Protein AF-A3FQE3-F1 (afdb_monomer_lite)

pLDDT: mean 82.46, std 15.49, range [39.28, 98.19]

Foldseek 3Di:
DDDPPVVVVVVLVVLLQQLLVVVLVCLDLLNLQPPPPSLVQLVVCCPPPVSFAAPVVVCPDPSNVVSVQDLVSNQVSCPPDPAWHADPVRNTIGGPDDDPSVCSNDAPVVQWDFDADDDPPDDFVNVQVVCVVVHHWSDWDWADDDPVCPPCSVVGGGTTTGD

Radius of gyration: 20.63 Å; chains: 1; bounding box: 64×38×51 Å

Organism: Cryptosporidium parvum (strain Iowa II) (NCBI:txid353152)

Sequence (163 aa):
NLVDWTFIMDIEKNKLDKIKQQIEFYFSDSNIRHDKYFRSKLTEYKYLHNFGIPISLISTFNKMIELNASVQDIINSLSSSKVVFVNIETLTIHRFKPINIDLCTVIPRDKMLFIKSIPTKWNHNNVKSLLGRFGKVSVVKLPKINKSNTRRLVDLEPILCLG

InterPro domains:
  IPR006630 La-type HTH domain [PF05383] (19-79)
  IPR006630 La-type HTH domain [PS50961] (9-103)
  IPR006630 La-type HTH domain [SM00715] (12-96)
  IPR036388 Winged helix-like DNA-binding domain superfamily [G3DSA:1.10.10.10] (8-100)
  IPR036390 Winged helix DNA-binding domain superfamily [SSF46785] (7-100)
  IPR045180 La domain containing protein [PTHR22792] (17-133)

Structure (mmCIF, N/CA/C/O backbone):
data_AF-A3FQE3-F1
#
_entry.id   AF-A3FQE3-F1
#
loop_
_atom_site.group_PDB
_atom_site.id
_atom_site.type_symbol
_atom_site.label_atom_id
_atom_site.label_alt_id
_atom_site.label_comp_id
_atom_site.label_asym_id
_atom_site.label_entity_id
_atom_site.label_seq_id
_atom_site.pdbx_PDB_ins_code
_atom_site.Cartn_x
_atom_site.Cartn_y
_atom_site.Cartn_z
_atom_site.occupancy
_atom_site.B_iso_or_equiv
_atom_site.auth_seq_id
_atom_site.auth_comp_id
_atom_site.auth_asym_id
_atom_site.auth_atom_id
_atom_site.pdbx_PDB_model_num
ATOM 1 N N . ASN A 1 1 ? -35.660 20.866 1.436 1.00 49.03 1 ASN A N 1
ATOM 2 C CA . ASN A 1 1 ? -34.412 20.264 0.922 1.00 49.03 1 ASN A CA 1
ATOM 3 C C . ASN A 1 1 ? -34.275 18.854 1.454 1.00 49.03 1 ASN A C 1
ATOM 5 O O . ASN A 1 1 ? -33.734 18.663 2.534 1.00 49.03 1 ASN A O 1
ATOM 9 N N . LEU A 1 2 ? -34.846 17.888 0.733 1.00 56.56 2 LEU A N 1
ATOM 10 C CA . LEU A 1 2 ? -34.611 16.471 0.995 1.00 56.56 2 LEU A CA 1
ATOM 11 C C . LEU A 1 2 ? -33.226 16.147 0.446 1.00 56.56 2 LEU A C 1
ATOM 13 O O . LEU A 1 2 ? -32.995 16.222 -0.757 1.00 56.56 2 LEU A O 1
ATOM 17 N N . VAL A 1 3 ? -32.299 15.889 1.357 1.00 71.50 3 VAL A N 1
ATOM 18 C CA . VAL A 1 3 ? -30.995 15.331 1.031 1.00 71.50 3 VAL A CA 1
ATOM 19 C C . VAL A 1 3 ? -31.241 13.941 0.447 1.00 71.50 3 VAL A C 1
ATOM 21 O O . VAL A 1 3 ? -31.926 13.130 1.072 1.00 71.50 3 VAL A O 1
ATOM 24 N N . ASP A 1 4 ? -30.739 13.684 -0.759 1.00 83.56 4 ASP A N 1
ATOM 25 C CA . ASP A 1 4 ? -30.810 12.360 -1.372 1.00 83.56 4 ASP A CA 1
ATOM 26 C C . ASP A 1 4 ? -29.856 11.414 -0.628 1.00 83.56 4 ASP A C 1
ATOM 28 O O . ASP A 1 4 ? -28.641 11.402 -0.842 1.00 83.56 4 ASP A O 1
ATOM 32 N N . TRP A 1 5 ? -30.422 10.650 0.303 1.00 80.88 5 TRP A N 1
ATOM 33 C CA . TRP A 1 5 ? -29.697 9.682 1.120 1.00 80.88 5 TRP A CA 1
ATOM 34 C C . TRP A 1 5 ? -29.028 8.588 0.284 1.00 80.88 5 TRP A C 1
ATOM 36 O O . TRP A 1 5 ? -27.992 8.072 0.696 1.00 80.88 5 TRP A O 1
ATOM 46 N N . THR A 1 6 ? -29.566 8.258 -0.894 1.00 82.12 6 THR A N 1
ATOM 47 C CA . THR A 1 6 ? -28.958 7.275 -1.797 1.00 82.12 6 THR A CA 1
ATOM 48 C C . THR A 1 6 ? -27.650 7.813 -2.370 1.00 82.12 6 THR A C 1
ATOM 50 O O . THR A 1 6 ? -26.633 7.124 -2.331 1.00 82.12 6 THR A O 1
ATOM 53 N N . PHE A 1 7 ? -27.639 9.076 -2.799 1.00 85.06 7 PHE A N 1
ATOM 54 C CA . PHE A 1 7 ? -26.433 9.736 -3.298 1.00 85.06 7 PHE A CA 1
ATOM 55 C C . PHE A 1 7 ? -25.332 9.848 -2.230 1.00 85.06 7 PHE A C 1
ATOM 57 O O . PHE A 1 7 ? -24.163 9.586 -2.513 1.00 85.06 7 PHE A O 1
ATOM 64 N N . ILE A 1 8 ? -25.692 10.192 -0.988 1.00 81.38 8 ILE A N 1
ATOM 65 C CA . ILE A 1 8 ? -24.724 10.256 0.121 1.00 81.38 8 ILE A CA 1
ATOM 66 C C . ILE A 1 8 ? -24.130 8.877 0.426 1.00 81.38 8 ILE A C 1
ATOM 68 O O . ILE A 1 8 ? -22.909 8.753 0.537 1.00 81.38 8 ILE A O 1
ATOM 72 N N . MET A 1 9 ? -24.969 7.842 0.510 1.00 80.19 9 MET A N 1
ATOM 73 C CA . MET A 1 9 ? -24.518 6.469 0.758 1.00 80.19 9 MET A CA 1
ATOM 74 C C . MET A 1 9 ? -23.560 5.976 -0.336 1.00 80.19 9 MET A C 1
ATOM 76 O O . MET A 1 9 ? -22.561 5.319 -0.037 1.00 80.19 9 MET A O 1
ATOM 80 N N . ASP A 1 10 ? -23.809 6.336 -1.596 1.00 85.75 10 ASP A N 1
ATOM 81 C CA . ASP A 1 10 ? -22.917 5.999 -2.707 1.00 85.75 10 ASP A CA 1
ATOM 82 C C . ASP A 1 10 ? -21.569 6.729 -2.628 1.00 85.75 10 ASP A C 1
ATOM 84 O O . ASP A 1 10 ? -20.530 6.125 -2.912 1.00 85.75 10 ASP A O 1
ATOM 88 N N . ILE A 1 11 ? -21.543 7.997 -2.197 1.00 85.69 11 ILE A N 1
ATOM 89 C CA . ILE A 1 11 ? -20.291 8.736 -1.965 1.00 85.69 11 ILE A CA 1
ATOM 90 C C . ILE A 1 11 ? -19.467 8.075 -0.859 1.00 85.69 11 ILE A C 1
ATOM 92 O O . ILE A 1 11 ? -18.265 7.853 -1.040 1.00 85.69 11 ILE A O 1
ATOM 96 N N . GLU A 1 12 ? -20.094 7.745 0.272 1.00 83.69 12 GLU A N 1
ATOM 97 C CA . GLU A 1 12 ? -19.414 7.091 1.392 1.00 83.69 12 GLU A CA 1
ATOM 98 C C . GLU A 1 12 ? -18.867 5.726 0.981 1.00 83.69 12 GLU A C 1
ATOM 100 O O . GLU A 1 12 ? -17.685 5.437 1.183 1.00 83.69 12 GLU A O 1
ATOM 105 N N . LYS A 1 13 ? -19.684 4.913 0.306 1.00 87.75 13 LYS A N 1
ATOM 106 C CA . LYS A 1 13 ? -19.258 3.617 -0.223 1.00 87.75 13 LYS A CA 1
ATOM 107 C C . LYS A 1 13 ? -18.082 3.757 -1.190 1.00 87.75 13 LYS A C 1
ATOM 109 O O . LYS A 1 13 ? -17.102 3.021 -1.076 1.00 87.75 13 LYS A O 1
ATOM 114 N N . ASN A 1 14 ? -18.130 4.735 -2.097 1.00 92.44 14 ASN A N 1
ATOM 115 C CA . ASN A 1 14 ? -17.044 5.017 -3.036 1.00 92.44 14 ASN A CA 1
ATOM 116 C C . ASN A 1 14 ? -15.746 5.418 -2.311 1.00 92.44 14 ASN A C 1
ATOM 118 O O . ASN A 1 14 ? -14.661 4.966 -2.687 1.00 92.44 14 ASN A O 1
ATOM 122 N N . LYS A 1 15 ? -15.846 6.229 -1.248 1.00 94.81 15 LYS A N 1
ATOM 123 C CA . LYS A 1 15 ? -14.706 6.610 -0.402 1.00 94.81 15 LYS A CA 1
ATOM 124 C C . LYS A 1 15 ? -14.082 5.383 0.266 1.00 94.81 15 LYS A C 1
ATOM 126 O O . LYS A 1 15 ? -12.871 5.190 0.155 1.00 94.81 15 LYS A O 1
ATOM 131 N N . LEU A 1 16 ? -14.890 4.541 0.913 1.00 96.81 16 LEU A N 1
ATOM 132 C CA . LEU A 1 16 ? -14.408 3.333 1.592 1.00 96.81 16 LEU A CA 1
ATOM 133 C C . LEU A 1 16 ? -13.756 2.351 0.611 1.00 96.81 16 LEU A C 1
ATOM 135 O O . LEU A 1 16 ? -12.697 1.803 0.910 1.00 96.81 16 LEU A O 1
ATOM 139 N N . ASP A 1 17 ? -14.315 2.179 -0.589 1.00 96.94 17 ASP A N 1
ATOM 140 C CA . ASP A 1 17 ? -13.706 1.329 -1.616 1.00 96.94 17 ASP A CA 1
ATOM 141 C C . ASP A 1 17 ? -12.349 1.863 -2.093 1.00 96.94 17 ASP A C 1
ATOM 143 O O . ASP A 1 17 ? -11.408 1.080 -2.251 1.00 96.94 17 ASP A O 1
ATOM 147 N N . LYS A 1 18 ? -12.204 3.183 -2.270 1.00 97.06 18 LYS A N 1
ATOM 148 C CA . LYS A 1 18 ? -10.912 3.808 -2.605 1.00 97.06 18 LYS A CA 1
ATOM 149 C C . LYS A 1 18 ? -9.879 3.613 -1.498 1.00 97.06 18 LYS A C 1
ATOM 151 O O . LYS A 1 18 ? -8.735 3.275 -1.796 1.00 97.06 18 LYS A O 1
ATOM 156 N N . ILE A 1 19 ? -10.280 3.784 -0.238 1.00 98.19 19 ILE A N 1
ATOM 157 C CA . ILE A 1 19 ? -9.413 3.555 0.926 1.00 98.19 19 ILE A CA 1
ATOM 158 C C . ILE A 1 19 ? -8.946 2.099 0.959 1.00 98.19 19 ILE A C 1
ATOM 160 O O . ILE A 1 19 ? -7.743 1.845 1.020 1.00 98.19 19 ILE A O 1
ATOM 164 N N . LYS A 1 20 ? -9.876 1.145 0.839 1.00 98.00 20 LYS A N 1
ATOM 165 C CA . LYS A 1 20 ? -9.563 -0.288 0.789 1.00 98.00 20 LYS A CA 1
ATOM 166 C C . LYS A 1 20 ? -8.558 -0.590 -0.319 1.00 98.00 20 LYS A C 1
ATOM 168 O O . LYS A 1 20 ? -7.502 -1.145 -0.035 1.00 98.00 20 LYS A O 1
ATOM 173 N N . GLN A 1 21 ? -8.842 -0.180 -1.558 1.00 96.75 21 GLN A N 1
ATOM 174 C CA . GLN A 1 21 ? -7.950 -0.419 -2.700 1.00 96.75 21 GLN A CA 1
ATOM 175 C C . GLN A 1 21 ? -6.554 0.172 -2.473 1.00 96.75 21 GLN A C 1
ATOM 177 O O . GLN A 1 21 ? -5.550 -0.459 -2.807 1.00 96.75 21 GLN A O 1
ATOM 182 N N . GLN A 1 22 ? -6.477 1.366 -1.884 1.00 97.62 22 GLN A N 1
ATOM 183 C CA . GLN A 1 22 ? -5.210 2.030 -1.609 1.00 97.62 22 GLN A CA 1
ATOM 184 C C . GLN A 1 22 ? -4.388 1.297 -0.539 1.00 97.62 22 GLN A C 1
ATOM 186 O O . GLN A 1 22 ? -3.176 1.134 -0.706 1.00 97.62 22 GLN A O 1
ATOM 191 N N . ILE A 1 23 ? -5.028 0.811 0.528 1.00 97.94 23 ILE A N 1
ATOM 192 C CA . ILE A 1 23 ? -4.356 0.026 1.570 1.00 97.94 23 ILE A CA 1
ATOM 193 C C . ILE A 1 23 ? -3.936 -1.341 1.024 1.00 97.94 23 ILE A C 1
ATOM 195 O O . ILE A 1 23 ? -2.781 -1.733 1.183 1.00 97.94 23 ILE A O 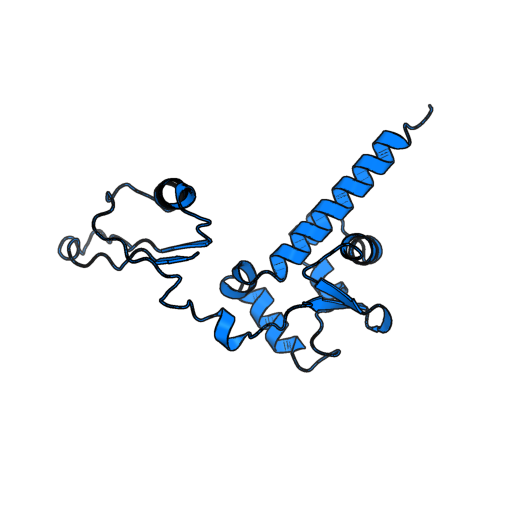1
ATOM 199 N N . GLU A 1 24 ? -4.816 -2.051 0.316 1.00 97.31 24 GLU A N 1
ATOM 200 C CA . GLU A 1 24 ? -4.472 -3.321 -0.337 1.00 97.31 24 GLU A CA 1
ATOM 201 C C . GLU A 1 24 ? -3.289 -3.157 -1.298 1.00 97.31 24 GLU A C 1
ATOM 203 O O . GLU A 1 24 ? -2.412 -4.022 -1.371 1.00 97.31 24 GLU A O 1
ATOM 208 N N . PHE A 1 25 ? -3.216 -2.019 -1.994 1.00 95.62 25 PHE A N 1
ATOM 209 C CA . PHE A 1 25 ? -2.074 -1.676 -2.826 1.00 95.62 25 PHE A CA 1
ATOM 210 C C . PHE A 1 25 ? -0.789 -1.509 -2.008 1.00 95.62 25 PHE A C 1
ATOM 212 O O . PHE A 1 25 ? 0.226 -2.089 -2.401 1.00 95.62 25 PHE A O 1
ATOM 219 N N . TYR A 1 26 ? -0.805 -0.791 -0.878 1.00 95.94 26 TYR A N 1
ATOM 220 C CA . TYR A 1 26 ? 0.385 -0.642 -0.029 1.00 95.94 26 TYR A CA 1
ATOM 221 C C . TYR A 1 26 ? 0.963 -1.992 0.397 1.00 95.94 26 TYR A C 1
ATOM 223 O O . TYR A 1 26 ? 2.172 -2.207 0.288 1.00 95.94 26 TYR A O 1
ATOM 231 N N . PHE A 1 27 ? 0.090 -2.922 0.789 1.00 94.38 27 PHE A N 1
ATOM 232 C CA . PHE A 1 27 ? 0.447 -4.281 1.206 1.00 94.38 27 PHE A CA 1
ATOM 233 C C . PHE A 1 27 ? 0.645 -5.269 0.043 1.00 94.38 27 PHE A C 1
ATOM 235 O O . PHE A 1 27 ? 0.937 -6.447 0.269 1.00 94.38 27 PHE A O 1
ATOM 242 N N . SER A 1 28 ? 0.510 -4.822 -1.207 1.00 90.88 28 SER A N 1
ATOM 243 C CA . SER A 1 28 ? 0.734 -5.672 -2.375 1.00 90.88 28 SER A CA 1
ATOM 244 C C . SER A 1 28 ? 2.218 -6.003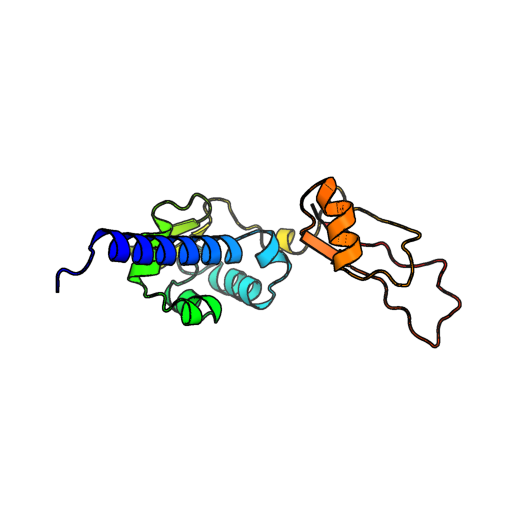 -2.555 1.00 90.88 28 SER A C 1
ATOM 246 O O . SER A 1 28 ? 3.099 -5.178 -2.306 1.00 90.88 28 SER A O 1
ATOM 248 N N . ASP A 1 29 ? 2.507 -7.197 -3.083 1.00 86.31 29 ASP A N 1
ATOM 249 C CA . ASP A 1 29 ? 3.885 -7.631 -3.367 1.00 86.31 29 ASP A CA 1
ATOM 250 C C . ASP A 1 29 ? 4.618 -6.652 -4.297 1.00 86.31 29 ASP A C 1
ATOM 252 O O . ASP A 1 29 ? 5.821 -6.435 -4.162 1.00 86.31 29 ASP A O 1
ATOM 256 N N . SER A 1 30 ? 3.887 -6.040 -5.235 1.00 83.19 30 SER A N 1
ATOM 257 C CA . SER A 1 30 ? 4.435 -5.045 -6.156 1.00 83.19 30 SER A CA 1
ATOM 258 C C . SER A 1 30 ? 4.847 -3.771 -5.424 1.00 83.19 30 SER A C 1
ATOM 260 O O . SER A 1 30 ? 5.931 -3.260 -5.690 1.00 83.19 30 SER A O 1
ATOM 262 N N . ASN A 1 31 ? 4.016 -3.250 -4.515 1.00 90.00 31 ASN A N 1
ATOM 263 C CA . ASN A 1 31 ? 4.375 -2.045 -3.773 1.00 90.00 31 ASN A CA 1
ATOM 264 C C . ASN A 1 31 ? 5.557 -2.317 -2.841 1.00 90.00 31 ASN A C 1
ATOM 266 O O . ASN A 1 31 ? 6.566 -1.633 -2.941 1.00 90.00 31 ASN A O 1
ATOM 270 N N . ILE A 1 32 ? 5.501 -3.380 -2.034 1.00 89.81 32 ILE A N 1
ATOM 271 C CA . ILE A 1 32 ? 6.576 -3.744 -1.094 1.00 89.81 32 ILE A CA 1
ATOM 272 C C . ILE A 1 32 ? 7.926 -3.922 -1.820 1.00 89.81 32 ILE A C 1
ATOM 274 O O . ILE A 1 32 ? 8.982 -3.533 -1.315 1.00 89.81 32 ILE A O 1
ATOM 278 N N . ARG A 1 33 ? 7.921 -4.460 -3.045 1.00 83.25 33 ARG A N 1
ATOM 279 C CA . ARG A 1 33 ? 9.131 -4.611 -3.870 1.00 83.25 33 ARG A CA 1
ATOM 280 C C . ARG A 1 33 ? 9.791 -3.272 -4.228 1.00 83.25 33 ARG A C 1
ATOM 282 O O . ARG A 1 33 ? 11.023 -3.199 -4.275 1.00 83.25 33 ARG A O 1
ATOM 289 N N . HIS A 1 34 ? 9.013 -2.219 -4.473 1.00 81.81 34 HIS A N 1
ATOM 290 C CA . HIS A 1 34 ? 9.513 -0.947 -5.015 1.00 81.81 34 HIS A CA 1
ATOM 291 C C . HIS A 1 34 ? 9.549 0.198 -4.005 1.00 81.81 34 HIS A C 1
ATOM 293 O O . HIS A 1 34 ? 10.453 1.033 -4.069 1.00 81.81 34 HIS A O 1
ATOM 299 N N . ASP A 1 35 ? 8.620 0.214 -3.060 1.00 90.12 35 ASP A N 1
ATOM 300 C CA . ASP A 1 35 ? 8.507 1.225 -2.024 1.00 90.12 35 ASP A CA 1
ATOM 301 C C . ASP A 1 35 ? 9.492 0.933 -0.887 1.00 90.12 35 ASP A C 1
ATOM 303 O O . ASP A 1 35 ? 9.254 0.128 0.017 1.00 90.12 35 ASP A O 1
ATOM 307 N N . LYS A 1 36 ? 10.644 1.605 -0.948 1.00 90.94 36 LYS A N 1
ATOM 308 C CA . LYS A 1 36 ? 11.689 1.489 0.073 1.00 90.94 36 LYS A CA 1
ATOM 309 C C . LYS A 1 36 ? 11.213 1.970 1.442 1.00 90.94 36 LYS A C 1
ATOM 311 O O . LYS A 1 36 ? 11.656 1.414 2.443 1.00 90.94 36 LYS A O 1
ATOM 316 N N . TYR A 1 37 ? 10.355 2.989 1.485 1.00 93.62 37 TYR A N 1
ATOM 317 C CA . TYR A 1 37 ? 9.878 3.563 2.736 1.00 93.62 37 TYR A CA 1
ATOM 318 C C . TYR A 1 37 ? 8.940 2.584 3.434 1.00 93.62 37 TYR A C 1
ATOM 320 O O . TYR A 1 37 ? 9.206 2.191 4.569 1.00 93.62 37 TYR A O 1
ATOM 328 N N . PHE A 1 38 ? 7.907 2.111 2.731 1.00 93.25 38 PHE A N 1
ATOM 329 C CA . PHE A 1 38 ? 6.957 1.171 3.317 1.00 93.25 38 PHE A CA 1
ATOM 330 C C . PHE A 1 38 ? 7.635 -0.134 3.731 1.00 93.25 38 PHE A C 1
ATOM 332 O O . PHE A 1 38 ? 7.377 -0.664 4.809 1.00 93.25 38 PHE A O 1
ATOM 339 N N . ARG A 1 39 ? 8.587 -0.615 2.927 1.00 90.75 39 ARG A N 1
ATOM 340 C CA . ARG A 1 39 ? 9.371 -1.800 3.274 1.00 90.75 39 ARG A CA 1
ATOM 341 C C . ARG A 1 39 ? 10.252 -1.585 4.510 1.00 90.75 39 ARG A C 1
ATOM 343 O O . ARG A 1 39 ? 10.353 -2.492 5.326 1.00 90.75 39 ARG A O 1
ATOM 350 N N . SER A 1 40 ? 10.837 -0.397 4.683 1.00 91.50 40 SER A N 1
ATOM 351 C CA . SER A 1 40 ? 11.556 -0.038 5.914 1.00 91.50 40 SER A CA 1
ATOM 352 C C . SER A 1 40 ? 10.634 -0.107 7.134 1.00 91.50 40 SER A C 1
ATOM 354 O O . SER A 1 40 ? 10.993 -0.705 8.144 1.00 91.50 40 SER A O 1
ATOM 356 N N . LYS A 1 41 ? 9.404 0.410 7.009 1.00 92.94 41 LYS A N 1
ATOM 357 C CA . LYS A 1 41 ? 8.390 0.328 8.069 1.00 92.94 41 LYS A CA 1
ATOM 358 C C . LYS A 1 41 ? 7.965 -1.108 8.368 1.00 92.94 41 LYS A C 1
ATOM 360 O O . LYS A 1 41 ? 7.902 -1.482 9.529 1.00 92.94 41 LYS A O 1
ATOM 365 N N . LEU A 1 42 ? 7.766 -1.949 7.356 1.00 90.75 42 LEU A N 1
ATOM 366 C CA . LEU A 1 42 ? 7.500 -3.377 7.571 1.00 90.75 42 LEU A CA 1
ATOM 367 C C . LEU A 1 42 ? 8.639 -4.078 8.327 1.00 90.75 42 LEU A C 1
ATOM 369 O O . LEU A 1 42 ? 8.369 -4.925 9.170 1.00 90.75 42 LEU A O 1
ATOM 373 N N . THR A 1 43 ? 9.899 -3.726 8.056 1.00 88.94 43 THR A N 1
ATOM 374 C CA . THR A 1 43 ? 11.048 -4.267 8.797 1.00 88.94 43 THR A CA 1
ATOM 375 C C . THR A 1 43 ? 11.088 -3.762 10.239 1.00 88.94 43 THR A C 1
ATOM 377 O O . THR A 1 43 ? 11.297 -4.561 11.147 1.00 88.94 43 THR A O 1
ATOM 380 N N . GLU A 1 44 ? 10.865 -2.463 10.452 1.00 90.00 44 GLU A N 1
ATOM 381 C CA . GLU A 1 44 ? 10.823 -1.824 11.776 1.00 90.00 44 GLU A CA 1
ATOM 382 C C . GLU A 1 44 ? 9.760 -2.475 12.671 1.00 90.00 44 GLU A C 1
ATOM 384 O O . GLU A 1 44 ? 10.047 -2.873 13.796 1.00 90.00 44 GLU A O 1
ATOM 389 N N . TYR A 1 45 ? 8.557 -2.673 12.132 1.00 87.75 45 TYR A N 1
ATOM 390 C CA . TYR A 1 45 ? 7.421 -3.239 12.859 1.00 87.75 45 TYR A CA 1
ATOM 391 C C . TYR A 1 45 ? 7.356 -4.767 12.819 1.00 87.75 45 TYR A C 1
ATOM 393 O O . TYR A 1 45 ? 6.447 -5.353 13.401 1.00 87.75 45 TYR A O 1
ATOM 401 N N . LYS A 1 46 ? 8.331 -5.442 12.194 1.00 80.75 46 LYS A N 1
ATOM 402 C CA . LYS A 1 46 ? 8.347 -6.906 12.082 1.00 80.75 46 LYS A CA 1
ATOM 403 C C . LYS A 1 46 ? 8.227 -7.578 13.450 1.00 80.75 46 LYS A C 1
ATOM 405 O O . LYS A 1 46 ? 7.531 -8.564 13.564 1.00 80.75 46 LYS A O 1
ATOM 410 N N . TYR A 1 47 ? 8.860 -7.058 14.495 1.00 76.75 47 TYR A N 1
ATOM 411 C CA . TYR A 1 47 ? 8.816 -7.681 15.827 1.00 76.75 47 TYR A CA 1
ATOM 412 C C . TYR A 1 47 ? 7.913 -6.940 16.822 1.00 76.75 47 TYR A C 1
ATOM 414 O O . TYR A 1 47 ? 7.895 -7.275 18.003 1.00 76.75 47 TYR A O 1
ATOM 422 N N . LEU A 1 48 ? 7.163 -5.938 16.357 1.00 72.50 48 LEU A N 1
ATOM 423 C CA . LEU A 1 48 ? 6.269 -5.115 17.170 1.00 72.50 48 LEU A CA 1
ATOM 424 C C . LEU A 1 48 ? 4.811 -5.465 16.847 1.00 72.50 48 LEU A C 1
ATOM 426 O O . LEU A 1 48 ? 4.495 -5.839 15.721 1.00 72.50 48 LEU A O 1
ATOM 430 N N . HIS A 1 49 ? 3.918 -5.344 17.835 1.00 64.75 49 HIS A N 1
ATOM 431 C CA . HIS A 1 49 ? 2.460 -5.459 17.657 1.00 64.75 49 HIS A CA 1
ATOM 432 C C . HIS A 1 49 ? 2.008 -6.644 16.777 1.00 64.75 49 HIS A C 1
ATOM 434 O O . HIS A 1 49 ? 1.221 -6.477 15.844 1.00 64.75 49 HIS A O 1
ATOM 440 N N . ASN A 1 50 ? 2.537 -7.842 17.039 1.00 70.00 50 ASN A N 1
ATOM 441 C CA . ASN A 1 50 ? 2.243 -9.063 16.281 1.00 70.00 50 ASN A CA 1
ATOM 442 C C . ASN A 1 50 ? 2.455 -8.922 14.758 1.00 70.00 50 ASN A C 1
ATOM 444 O O . ASN A 1 50 ? 1.677 -9.479 13.990 1.00 70.00 50 ASN A O 1
ATOM 448 N N . PHE A 1 51 ? 3.517 -8.234 14.319 1.00 76.12 51 PHE A N 1
ATOM 449 C CA . PHE A 1 51 ? 3.874 -8.032 12.901 1.00 76.12 51 PHE A CA 1
ATOM 450 C C . PHE A 1 51 ? 2.944 -7.059 12.137 1.00 76.12 51 PHE A C 1
ATOM 452 O O . PHE A 1 51 ? 2.947 -7.038 10.902 1.00 76.12 51 PHE A O 1
ATOM 459 N N . GLY A 1 52 ? 2.149 -6.254 12.850 1.00 89.62 52 GLY A N 1
ATOM 460 C CA . GLY A 1 52 ? 1.182 -5.318 12.269 1.00 89.62 52 GLY A CA 1
ATOM 461 C C . GLY A 1 52 ? 1.723 -3.903 12.075 1.00 89.62 52 GLY A C 1
ATOM 462 O O . GLY A 1 52 ? 2.550 -3.422 12.847 1.00 89.62 52 GLY A O 1
ATOM 463 N N . ILE A 1 53 ? 1.198 -3.193 11.073 1.00 95.19 53 ILE A N 1
ATOM 464 C CA . ILE A 1 53 ? 1.475 -1.763 10.875 1.00 95.19 53 ILE A CA 1
ATOM 465 C C . ILE A 1 53 ? 0.388 -0.921 11.564 1.00 95.19 53 ILE A C 1
ATOM 467 O O . ILE A 1 53 ? -0.789 -1.127 11.266 1.00 95.19 53 ILE A O 1
ATOM 471 N N . PRO A 1 54 ? 0.724 0.056 12.426 1.00 95.88 54 PRO A N 1
ATOM 472 C CA . PRO A 1 54 ? -0.271 0.924 13.058 1.00 95.88 54 PRO A CA 1
ATOM 473 C C . PRO A 1 54 ? -1.128 1.699 12.052 1.00 95.88 54 PRO A C 1
ATOM 475 O O . PRO A 1 54 ? -0.604 2.281 11.098 1.00 95.88 54 PRO A O 1
ATOM 478 N N . ILE A 1 55 ? -2.443 1.780 12.298 1.00 96.81 55 ILE A N 1
ATOM 479 C CA . ILE A 1 55 ? -3.353 2.606 11.483 1.00 96.81 55 ILE A CA 1
ATOM 480 C C . ILE A 1 55 ? -2.909 4.072 11.512 1.00 96.81 55 ILE A C 1
ATOM 482 O O . ILE A 1 55 ? -2.912 4.730 10.475 1.00 96.81 55 ILE A O 1
ATOM 486 N N . SER A 1 56 ? -2.447 4.558 12.668 1.00 95.38 56 SER A N 1
ATOM 487 C CA . SER A 1 56 ? -1.923 5.918 12.828 1.00 95.38 56 SER A CA 1
ATOM 488 C C . SER A 1 56 ? -0.787 6.232 11.853 1.00 95.38 56 SER A C 1
ATOM 490 O O . SER A 1 56 ? -0.757 7.327 11.301 1.00 95.38 56 SER A O 1
ATOM 492 N N . LEU A 1 57 ? 0.105 5.272 11.580 1.00 96.06 57 LEU A N 1
ATOM 493 C CA . LEU A 1 57 ? 1.165 5.425 10.584 1.00 96.06 57 LEU A CA 1
ATOM 494 C C . LEU A 1 57 ? 0.587 5.481 9.167 1.00 96.06 57 LEU A C 1
ATOM 496 O O . LEU A 1 57 ? 0.951 6.368 8.400 1.00 96.06 57 LEU A O 1
ATOM 500 N N . ILE A 1 58 ? -0.325 4.569 8.820 1.00 96.94 58 ILE A N 1
ATOM 501 C CA . ILE A 1 58 ? -0.959 4.521 7.490 1.00 96.94 58 ILE A CA 1
ATOM 502 C C . ILE A 1 58 ? -1.714 5.819 7.188 1.00 96.94 58 ILE A C 1
ATOM 504 O O . ILE A 1 58 ? -1.604 6.339 6.078 1.00 96.94 58 ILE A O 1
ATOM 508 N N . SER A 1 59 ? -2.412 6.392 8.172 1.00 96.00 59 SER A N 1
ATOM 509 C CA . SER A 1 59 ? -3.114 7.673 8.032 1.00 96.00 59 SER A CA 1
ATOM 510 C C . SER A 1 59 ? -2.191 8.837 7.646 1.00 96.00 59 SER A C 1
ATOM 512 O O . SER A 1 59 ? -2.669 9.807 7.066 1.00 96.00 59 SER A O 1
ATOM 514 N N . THR A 1 60 ? -0.878 8.749 7.901 1.00 96.50 60 THR A N 1
ATOM 515 C CA . THR A 1 60 ? 0.088 9.790 7.495 1.00 96.50 60 THR A CA 1
ATOM 516 C C . THR A 1 60 ? 0.488 9.735 6.021 1.00 96.50 60 THR A C 1
ATOM 518 O O . THR A 1 60 ? 1.179 10.629 5.537 1.00 96.50 60 THR A O 1
ATOM 521 N N . PHE A 1 61 ? 0.101 8.696 5.277 1.00 97.12 61 PHE A N 1
ATOM 522 C CA . PHE A 1 61 ? 0.538 8.559 3.890 1.00 97.12 61 PHE A CA 1
ATOM 523 C C . PHE A 1 61 ? -0.243 9.521 2.997 1.00 97.12 6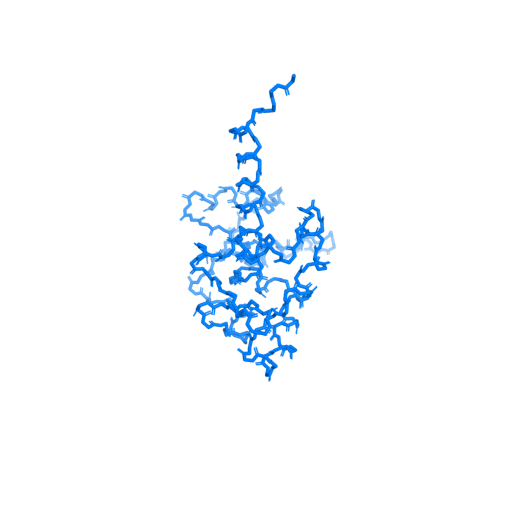1 PHE A C 1
ATOM 525 O O . PHE A 1 61 ? -1.458 9.646 3.124 1.00 97.12 61 PHE A O 1
ATOM 532 N N . ASN A 1 62 ? 0.431 10.149 2.028 1.00 96.56 62 ASN A N 1
ATOM 533 C CA . ASN A 1 62 ? -0.167 11.203 1.197 1.00 96.56 62 ASN A CA 1
ATOM 534 C C . ASN A 1 62 ? -1.509 10.803 0.562 1.00 96.56 62 ASN A C 1
ATOM 536 O O . ASN A 1 62 ? -2.439 11.598 0.581 1.00 96.56 62 ASN A O 1
ATOM 540 N N . LYS A 1 63 ? -1.659 9.566 0.059 1.00 96.50 63 LYS A N 1
ATOM 541 C CA . LYS A 1 63 ? -2.948 9.121 -0.512 1.00 96.50 63 LYS A CA 1
ATOM 542 C C . LYS A 1 63 ? -4.045 8.928 0.529 1.00 96.50 63 LYS A C 1
ATOM 544 O O . LYS A 1 63 ? -5.207 9.143 0.211 1.00 96.50 63 LYS A O 1
ATOM 549 N N . MET A 1 64 ? -3.697 8.571 1.760 1.00 97.88 64 MET A N 1
ATOM 550 C CA . MET A 1 64 ? -4.661 8.490 2.859 1.00 97.88 64 MET A CA 1
ATOM 551 C C . MET A 1 64 ? -5.117 9.882 3.304 1.00 97.88 64 MET A C 1
ATOM 553 O O . MET A 1 64 ? -6.307 10.084 3.541 1.00 97.88 64 MET A O 1
ATOM 557 N N . ILE A 1 65 ? -4.192 10.846 3.325 1.00 97.31 65 ILE A N 1
ATOM 558 C CA . ILE A 1 65 ? -4.482 12.260 3.592 1.00 97.31 65 ILE A CA 1
ATOM 559 C C . ILE A 1 65 ? -5.376 12.844 2.489 1.00 97.31 65 ILE A C 1
ATOM 561 O O . ILE A 1 65 ? -6.396 13.452 2.794 1.00 97.31 65 ILE A O 1
ATOM 565 N N . GLU A 1 66 ? -5.048 12.611 1.212 1.00 95.94 66 GLU A N 1
ATOM 566 C CA . GLU A 1 66 ? -5.859 13.049 0.061 1.00 95.94 66 GLU A CA 1
ATOM 567 C C . GLU A 1 66 ? -7.297 12.503 0.116 1.00 95.94 66 GLU A C 1
ATOM 569 O O . GLU A 1 66 ? -8.242 13.194 -0.258 1.00 95.94 66 GLU A O 1
ATOM 574 N N . LEU A 1 67 ? -7.475 11.268 0.595 1.00 95.12 67 LEU A N 1
ATOM 575 C CA . LEU A 1 67 ? -8.787 10.637 0.763 1.00 95.12 67 LEU A CA 1
ATOM 576 C C . LEU A 1 67 ? -9.514 11.071 2.046 1.00 95.12 67 LEU A C 1
ATOM 578 O O . LEU A 1 67 ? -10.637 10.620 2.276 1.00 95.12 67 LEU A O 1
ATOM 582 N N . ASN A 1 68 ? -8.894 11.917 2.878 1.00 95.50 68 ASN A N 1
ATOM 583 C CA . ASN A 1 68 ? -9.378 12.310 4.202 1.00 95.50 68 ASN A CA 1
ATOM 584 C C . ASN A 1 68 ? -9.847 11.090 5.020 1.00 95.50 68 ASN A C 1
ATOM 586 O O . ASN A 1 68 ? -10.986 11.028 5.497 1.00 95.50 68 ASN A O 1
ATOM 590 N N . ALA A 1 69 ? -8.999 10.060 5.070 1.00 95.81 69 ALA A N 1
ATOM 591 C CA . ALA A 1 69 ? -9.322 8.779 5.682 1.00 95.81 69 ALA A CA 1
ATOM 592 C C . ALA A 1 69 ? -9.160 8.843 7.206 1.00 95.81 69 ALA A C 1
ATOM 594 O O . ALA A 1 69 ? -8.042 8.880 7.727 1.00 95.81 69 ALA A O 1
ATOM 595 N N . SER A 1 70 ? -10.282 8.822 7.926 1.00 96.06 70 SER A N 1
ATOM 596 C CA . SER A 1 70 ? -10.270 8.683 9.382 1.00 96.06 70 SER A CA 1
ATOM 597 C C . SER A 1 70 ? -9.893 7.256 9.803 1.00 96.06 70 SER A C 1
ATOM 599 O O . SER A 1 70 ? -9.955 6.314 9.010 1.00 96.06 70 SER A O 1
ATOM 601 N N . VAL A 1 71 ? -9.538 7.068 11.079 1.00 95.75 71 VAL A N 1
ATOM 602 C CA . VAL A 1 71 ? -9.293 5.728 11.647 1.00 95.75 71 VAL A CA 1
ATOM 603 C C . VAL A 1 71 ? -10.515 4.825 11.452 1.00 95.75 71 VAL A C 1
ATOM 605 O O . VAL A 1 71 ? -10.366 3.672 11.052 1.00 95.75 71 VAL A O 1
ATOM 608 N N . GLN A 1 72 ? -11.722 5.361 11.655 1.00 95.38 72 GLN A N 1
ATOM 609 C CA . GLN A 1 72 ? -12.957 4.603 11.482 1.00 95.38 72 GLN A CA 1
ATOM 610 C C . GLN A 1 72 ? -13.207 4.235 10.014 1.00 95.38 72 GLN A C 1
ATOM 612 O O . GLN A 1 72 ? -13.603 3.105 9.737 1.00 95.38 72 GLN A O 1
ATOM 617 N N . ASP A 1 73 ? -12.918 5.141 9.072 1.00 96.25 73 ASP A N 1
ATOM 618 C CA . ASP A 1 73 ? -13.013 4.839 7.639 1.00 96.25 73 ASP A CA 1
ATOM 619 C C . ASP A 1 73 ? -12.086 3.681 7.262 1.00 96.25 73 ASP A C 1
ATOM 621 O O . ASP A 1 73 ? -12.482 2.777 6.528 1.00 96.25 73 ASP A O 1
ATOM 625 N N . ILE A 1 74 ? -10.859 3.674 7.795 1.00 97.00 74 ILE A N 1
ATOM 626 C CA . ILE A 1 74 ? -9.892 2.599 7.557 1.00 97.00 74 ILE A CA 1
ATOM 627 C C . ILE A 1 74 ? -10.431 1.273 8.098 1.00 97.00 74 ILE A C 1
ATOM 629 O O . ILE A 1 74 ? -10.497 0.304 7.345 1.00 97.00 74 ILE A O 1
ATOM 633 N N . ILE A 1 75 ? -10.882 1.230 9.354 1.00 96.94 75 ILE A N 1
ATOM 634 C CA . ILE A 1 75 ? -11.451 0.015 9.960 1.00 96.94 75 ILE A CA 1
ATOM 635 C C . ILE A 1 75 ? -12.632 -0.504 9.128 1.00 96.94 75 ILE A C 1
ATOM 637 O O . ILE A 1 75 ? -12.649 -1.669 8.725 1.00 96.94 75 ILE A O 1
ATOM 641 N N . ASN A 1 76 ? -13.584 0.373 8.806 1.00 95.94 76 ASN A N 1
ATOM 642 C CA . ASN A 1 76 ? -14.794 0.011 8.072 1.00 95.94 76 ASN A CA 1
ATOM 643 C C . ASN A 1 76 ? -14.475 -0.467 6.649 1.00 95.94 76 ASN A C 1
ATOM 645 O O . ASN A 1 76 ? -15.023 -1.476 6.198 1.00 95.94 76 ASN A O 1
ATOM 649 N N . SER A 1 77 ? -13.558 0.211 5.952 1.00 96.88 77 SER A N 1
ATOM 650 C CA . SER A 1 77 ? -13.172 -0.131 4.577 1.00 96.88 77 SER A CA 1
ATOM 651 C C . SER A 1 77 ? -12.546 -1.524 4.456 1.00 96.88 77 SER A C 1
ATOM 653 O O . SER A 1 77 ? -12.736 -2.203 3.446 1.00 96.88 77 SER A O 1
ATOM 655 N N . LEU A 1 78 ? -11.828 -1.974 5.490 1.00 97.56 78 LEU A N 1
ATOM 656 C CA . LEU A 1 78 ? -11.081 -3.230 5.471 1.00 97.56 78 LEU A CA 1
ATOM 657 C C . LEU A 1 78 ? -11.893 -4.442 5.933 1.00 97.56 78 LEU A C 1
ATOM 659 O O . LEU A 1 78 ? -11.432 -5.565 5.754 1.00 97.56 78 LEU A O 1
ATOM 663 N N . SER A 1 79 ? -13.117 -4.243 6.432 1.00 94.38 79 SER A N 1
ATOM 664 C CA . SER A 1 79 ? -14.030 -5.327 6.839 1.00 94.38 79 SER A CA 1
ATOM 665 C C . SER A 1 79 ? -14.275 -6.383 5.748 1.00 94.38 79 SER A C 1
ATOM 667 O O . SER A 1 79 ? -14.485 -7.553 6.053 1.00 94.38 79 SER A O 1
ATOM 669 N N . SER A 1 80 ? -14.217 -5.980 4.473 1.00 92.00 80 SER A N 1
ATOM 670 C CA . SER A 1 80 ? -14.416 -6.847 3.300 1.00 92.00 80 SER A CA 1
ATOM 671 C C . SER A 1 80 ? -13.129 -7.158 2.525 1.00 92.00 80 SER A C 1
ATOM 673 O O . SER A 1 80 ? -13.191 -7.766 1.451 1.00 92.00 80 SER A O 1
ATOM 675 N N . SER A 1 81 ? -11.962 -6.729 3.021 1.00 96.75 81 SER A N 1
ATOM 676 C CA . SER A 1 81 ? -10.689 -6.982 2.342 1.00 96.75 81 SER A CA 1
ATOM 677 C C . SER A 1 81 ? -10.330 -8.466 2.393 1.00 96.75 81 SER A C 1
ATOM 679 O O . SER A 1 81 ? -10.524 -9.1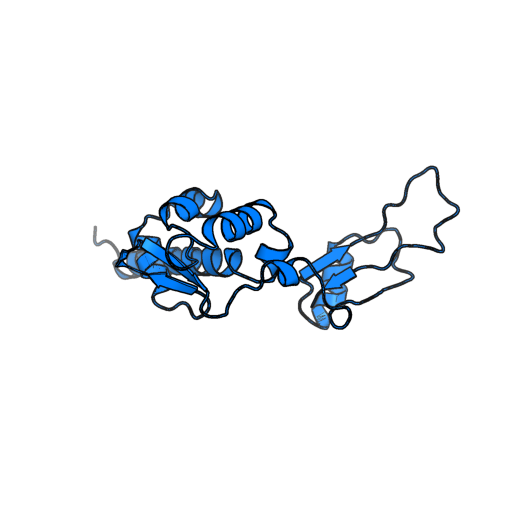49 3.394 1.00 96.75 81 SER A O 1
ATOM 681 N N . LYS A 1 82 ? -9.767 -8.968 1.291 1.00 95.00 82 LYS A N 1
ATOM 682 C CA . LYS A 1 82 ? -9.232 -10.339 1.194 1.00 95.00 82 LYS A CA 1
ATOM 683 C C . LYS A 1 82 ? -7.707 -10.381 1.286 1.00 95.00 82 LYS A C 1
ATOM 685 O O . LYS A 1 82 ? -7.110 -11.452 1.216 1.00 95.00 82 LYS A O 1
ATOM 690 N N . VAL A 1 83 ? -7.064 -9.218 1.387 1.00 94.88 83 VAL A N 1
ATOM 691 C CA . VAL A 1 83 ? -5.600 -9.080 1.379 1.00 94.88 83 VAL A CA 1
ATOM 692 C C . VAL A 1 83 ? -5.087 -8.745 2.772 1.00 94.88 83 VAL A C 1
ATOM 694 O O . VAL A 1 83 ? -4.070 -9.303 3.196 1.00 94.88 83 VAL A O 1
ATOM 697 N N . VAL A 1 84 ? -5.801 -7.875 3.486 1.00 96.75 84 VAL A N 1
ATOM 698 C CA . VAL A 1 84 ? -5.437 -7.398 4.820 1.00 96.75 84 VAL A CA 1
ATOM 699 C C . VAL A 1 84 ? -6.610 -7.494 5.790 1.00 96.75 84 VAL A C 1
ATOM 701 O O . VAL A 1 84 ? -7.761 -7.526 5.370 1.00 96.75 84 VAL A O 1
ATOM 704 N N . PHE A 1 85 ? -6.317 -7.498 7.085 1.00 95.81 85 PHE A N 1
ATOM 705 C CA . PHE A 1 85 ? -7.304 -7.369 8.153 1.00 95.81 85 PHE A CA 1
ATOM 706 C C . PHE A 1 85 ? -6.811 -6.404 9.229 1.00 95.81 85 PHE A C 1
ATOM 708 O O . PHE A 1 85 ? -5.619 -6.102 9.315 1.00 95.81 85 PHE A O 1
ATOM 715 N N . VAL A 1 86 ? -7.739 -5.925 10.053 1.00 96.56 86 VAL A N 1
ATOM 716 C CA . VAL A 1 86 ? -7.440 -5.045 11.184 1.00 96.56 86 VAL A CA 1
ATOM 717 C C . VAL A 1 86 ? -7.481 -5.849 12.475 1.00 96.56 86 VAL A C 1
ATOM 719 O O . VAL A 1 86 ? -8.466 -6.529 12.755 1.00 96.56 86 VAL A O 1
ATOM 722 N N . ASN A 1 87 ? -6.433 -5.740 13.284 1.00 94.94 87 ASN A N 1
ATOM 723 C CA . ASN A 1 87 ? -6.493 -6.109 14.689 1.00 94.94 87 ASN A CA 1
ATOM 724 C C . ASN A 1 87 ? -7.045 -4.901 15.463 1.00 94.94 87 ASN A C 1
ATOM 726 O O . ASN A 1 87 ? -6.379 -3.871 15.568 1.00 94.94 87 ASN A O 1
ATOM 730 N N . ILE A 1 88 ? -8.279 -5.027 15.954 1.00 92.44 88 ILE A N 1
ATOM 731 C CA . ILE A 1 88 ? -9.029 -3.931 16.585 1.00 92.44 88 ILE A CA 1
ATOM 732 C C . ILE A 1 88 ? -8.420 -3.544 17.939 1.00 92.44 88 ILE A C 1
ATOM 734 O O . ILE A 1 88 ? -8.356 -2.362 18.253 1.00 92.44 88 ILE A O 1
ATOM 738 N N . GLU A 1 89 ? -7.919 -4.512 18.711 1.00 91.50 89 GLU A N 1
ATOM 739 C CA . GLU A 1 89 ? -7.338 -4.268 20.041 1.00 91.50 89 GLU A CA 1
ATOM 740 C C . GLU A 1 89 ? -6.066 -3.420 19.968 1.00 91.50 89 GLU A C 1
ATOM 742 O O . GLU A 1 89 ? -5.844 -2.532 20.786 1.00 91.50 89 GLU A O 1
ATOM 747 N N . THR A 1 90 ? -5.231 -3.680 18.963 1.00 92.50 90 THR A N 1
ATOM 748 C CA . THR A 1 90 ? -3.945 -2.989 18.779 1.00 92.50 90 THR A CA 1
ATOM 749 C C . THR A 1 90 ? -4.008 -1.861 17.748 1.00 92.50 90 THR A C 1
ATOM 751 O O . THR A 1 90 ? -3.014 -1.165 17.556 1.00 92.50 90 THR A O 1
ATOM 754 N N . LEU A 1 91 ? -5.148 -1.681 17.069 1.00 94.62 91 LEU A N 1
ATOM 755 C CA . LEU A 1 91 ? -5.336 -0.749 15.949 1.00 94.62 91 LEU A CA 1
ATOM 756 C C . LEU A 1 91 ? -4.230 -0.863 14.887 1.00 94.62 91 LEU A C 1
ATOM 758 O O . LEU A 1 91 ? -3.668 0.132 14.415 1.00 94.62 91 LEU A O 1
ATOM 762 N N . THR A 1 92 ? -3.921 -2.101 14.502 1.00 95.75 92 THR A N 1
ATOM 763 C CA . THR A 1 92 ? -2.896 -2.417 13.502 1.00 95.75 92 THR A CA 1
ATOM 764 C C . THR A 1 92 ? -3.476 -3.160 12.301 1.00 95.75 92 THR A C 1
ATOM 766 O O . THR A 1 92 ? -4.462 -3.888 12.409 1.00 95.75 92 THR A O 1
ATOM 769 N N . ILE A 1 93 ? -2.858 -2.972 11.136 1.00 96.44 93 ILE A N 1
ATOM 770 C CA . ILE A 1 93 ? -3.214 -3.620 9.874 1.00 96.44 93 ILE A CA 1
ATOM 771 C C . ILE A 1 93 ? -2.219 -4.741 9.588 1.00 96.44 93 ILE A C 1
ATOM 773 O O . ILE A 1 93 ? -1.002 -4.538 9.613 1.00 96.44 93 ILE A O 1
ATOM 777 N N . HIS A 1 94 ? -2.760 -5.910 9.267 1.00 94.25 94 HIS A N 1
ATOM 778 C CA . HIS A 1 94 ? -2.029 -7.146 9.017 1.00 94.25 94 HIS A CA 1
ATOM 779 C C . HIS A 1 94 ? -2.355 -7.683 7.637 1.00 94.25 94 HIS A C 1
ATOM 781 O O . HIS A 1 94 ? -3.467 -7.516 7.145 1.00 94.25 94 HIS A O 1
ATOM 787 N N . ARG A 1 95 ? -1.410 -8.387 7.017 1.00 93.44 95 ARG A N 1
ATOM 788 C CA . ARG A 1 95 ? -1.665 -9.108 5.768 1.00 93.44 95 ARG A CA 1
ATOM 789 C C . ARG A 1 95 ? -2.077 -10.543 6.081 1.00 93.44 95 ARG A C 1
ATOM 791 O O . ARG A 1 95 ? -1.397 -11.211 6.850 1.00 93.44 95 ARG A O 1
ATOM 798 N N . PHE A 1 96 ? -3.133 -11.043 5.435 1.00 92.44 96 PHE A N 1
ATOM 799 C CA . PHE A 1 96 ? -3.529 -12.453 5.573 1.00 92.44 96 PHE A CA 1
ATOM 800 C C . PHE A 1 96 ? -2.430 -13.400 5.086 1.00 92.44 96 PHE A C 1
ATOM 802 O O . PHE A 1 96 ? -2.105 -14.391 5.733 1.00 92.44 96 PHE A O 1
ATOM 809 N N . LYS A 1 97 ? -1.841 -13.086 3.926 1.00 90.00 97 LYS A N 1
ATOM 810 C CA . LYS A 1 97 ? -0.689 -13.814 3.393 1.00 90.00 97 LYS A CA 1
ATOM 811 C C . LYS A 1 97 ? 0.597 -13.267 4.028 1.00 90.00 97 LYS A C 1
ATOM 813 O O . LYS A 1 97 ? 0.851 -12.072 3.867 1.00 90.00 97 LYS A O 1
ATOM 818 N N . PRO A 1 98 ? 1.441 -14.105 4.655 1.00 87.44 98 PRO A N 1
ATOM 819 C CA . PRO A 1 98 ? 2.698 -13.654 5.243 1.00 87.44 98 PRO A CA 1
ATOM 820 C C . PRO A 1 98 ? 3.588 -12.908 4.244 1.00 87.44 98 PRO A C 1
ATOM 822 O O . PRO A 1 98 ? 3.744 -13.322 3.090 1.00 87.44 98 PRO A O 1
ATOM 825 N N . ILE A 1 99 ? 4.191 -11.808 4.698 1.00 85.00 99 ILE A N 1
ATOM 826 C CA . ILE A 1 99 ? 5.156 -11.031 3.917 1.00 85.00 99 ILE A CA 1
ATOM 827 C C . ILE A 1 99 ? 6.548 -11.593 4.189 1.00 85.00 99 ILE A C 1
ATOM 829 O O . ILE A 1 99 ? 7.065 -11.477 5.298 1.00 85.00 99 ILE A O 1
ATOM 833 N N . ASN A 1 100 ? 7.190 -12.149 3.165 1.00 82.44 100 ASN A N 1
ATOM 834 C CA . ASN A 1 100 ? 8.614 -12.452 3.230 1.00 82.44 100 ASN A CA 1
ATOM 835 C C . ASN A 1 100 ? 9.404 -11.255 2.685 1.00 82.44 100 ASN A C 1
ATOM 837 O O . ASN A 1 100 ? 9.647 -11.154 1.483 1.00 82.44 100 ASN A O 1
ATOM 841 N N . ILE A 1 101 ? 9.753 -10.326 3.580 1.00 76.56 101 ILE A N 1
ATOM 842 C CA . ILE A 1 101 ? 10.416 -9.055 3.243 1.00 76.56 101 ILE A CA 1
ATOM 843 C C . ILE A 1 101 ? 11.721 -9.292 2.466 1.00 76.56 101 ILE A C 1
ATOM 845 O O . ILE A 1 101 ? 11.989 -8.577 1.496 1.00 76.56 101 ILE A O 1
ATOM 849 N N . ASP A 1 102 ? 12.480 -10.325 2.836 1.00 73.44 102 ASP A N 1
ATOM 850 C CA . ASP A 1 102 ? 13.763 -10.663 2.215 1.00 73.44 102 ASP A CA 1
ATOM 851 C C . ASP A 1 102 ? 13.565 -11.102 0.755 1.00 73.44 102 ASP A C 1
ATOM 853 O O . ASP A 1 102 ? 14.221 -10.593 -0.159 1.00 73.44 102 ASP A O 1
ATOM 857 N N . LEU A 1 103 ? 12.564 -11.954 0.505 1.00 71.19 103 LEU A N 1
ATOM 858 C CA . LEU A 1 103 ? 12.205 -12.405 -0.843 1.00 71.19 103 LEU A CA 1
ATOM 859 C C . LEU A 1 103 ? 11.493 -11.330 -1.676 1.00 71.19 103 LEU A C 1
ATOM 861 O O . LEU A 1 103 ? 11.572 -11.363 -2.902 1.00 71.19 103 LEU A O 1
ATOM 865 N N . CYS A 1 104 ? 10.821 -10.352 -1.061 1.00 68.25 104 CYS A N 1
ATOM 866 C CA . CYS A 1 104 ? 10.123 -9.291 -1.795 1.00 68.25 104 CYS A CA 1
ATOM 867 C C . CYS A 1 104 ? 11.076 -8.401 -2.607 1.00 68.25 104 CYS A C 1
ATOM 869 O O . CYS A 1 104 ? 10.658 -7.816 -3.606 1.00 68.25 104 CYS A O 1
ATOM 871 N N . THR A 1 105 ? 12.349 -8.292 -2.215 1.00 66.62 105 THR A N 1
ATOM 872 C CA . THR A 1 105 ? 13.353 -7.512 -2.962 1.00 66.62 105 THR A CA 1
ATOM 873 C C . THR A 1 105 ? 13.902 -8.259 -4.174 1.00 66.62 105 THR A C 1
ATOM 875 O O . THR A 1 105 ? 14.295 -7.636 -5.164 1.00 66.62 105 THR A O 1
ATOM 878 N N . VAL A 1 106 ? 13.867 -9.591 -4.129 1.00 68.19 106 VAL A N 1
ATOM 879 C CA . VAL A 1 106 ? 14.363 -10.458 -5.190 1.00 68.19 106 VAL A CA 1
ATOM 880 C C . VAL A 1 106 ? 13.244 -10.723 -6.175 1.00 68.19 106 VAL A C 1
ATOM 882 O O . VAL A 1 106 ? 12.124 -11.095 -5.824 1.00 68.19 106 VAL A O 1
ATOM 885 N N . ILE A 1 107 ? 13.537 -10.506 -7.445 1.00 66.88 107 ILE A N 1
ATOM 886 C CA . ILE A 1 107 ? 12.620 -10.848 -8.516 1.00 66.88 107 ILE A CA 1
ATOM 887 C C . ILE A 1 107 ? 12.960 -12.269 -8.957 1.00 66.88 107 ILE A C 1
ATOM 889 O O . ILE A 1 107 ? 14.091 -12.497 -9.392 1.00 66.88 107 ILE A O 1
ATOM 893 N N . PRO A 1 108 ? 12.009 -13.211 -8.867 1.00 70.38 108 PRO A N 1
ATOM 894 C CA . PRO A 1 108 ? 12.210 -14.556 -9.382 1.00 70.38 108 PRO A CA 1
ATOM 895 C C . PRO A 1 108 ? 12.538 -14.528 -10.883 1.00 70.38 108 PRO A C 1
ATOM 897 O O . PRO A 1 108 ? 11.872 -13.829 -11.649 1.00 70.38 108 PRO A O 1
ATOM 900 N N . ARG A 1 109 ? 13.571 -15.269 -11.312 1.00 70.94 109 ARG A N 1
ATOM 901 C CA . ARG A 1 109 ? 14.017 -15.298 -12.722 1.00 70.94 109 ARG A CA 1
ATOM 902 C C . ARG A 1 109 ? 12.955 -15.841 -13.684 1.00 70.94 109 ARG A C 1
ATOM 904 O O . ARG A 1 109 ? 12.953 -15.476 -14.848 1.00 70.94 109 ARG A O 1
ATOM 911 N N . ASP A 1 110 ? 12.063 -16.694 -13.210 1.00 78.12 110 ASP A N 1
ATOM 912 C CA . ASP A 1 110 ? 10.917 -17.227 -13.955 1.00 78.12 110 ASP A CA 1
ATOM 913 C C . ASP A 1 110 ? 9.813 -16.179 -14.188 1.00 78.12 110 ASP A C 1
ATOM 915 O O . ASP A 1 110 ? 9.031 -16.302 -15.125 1.00 78.12 110 ASP A O 1
ATOM 919 N N . LYS A 1 111 ? 9.781 -15.102 -13.393 1.00 74.44 111 LYS A N 1
ATOM 920 C CA . LYS A 1 111 ? 8.886 -13.946 -13.587 1.00 74.44 111 LYS A CA 1
ATOM 921 C C . LYS A 1 111 ? 9.536 -12.806 -14.358 1.00 74.44 111 LYS A C 1
ATOM 923 O O . LYS A 1 111 ? 9.087 -11.664 -14.272 1.00 74.44 111 LYS A O 1
ATOM 928 N N . MET A 1 112 ? 10.625 -13.107 -15.053 1.00 78.00 112 MET A N 1
ATOM 929 C CA . MET A 1 112 ? 11.559 -12.126 -15.562 1.00 78.00 112 MET A CA 1
ATOM 930 C C . MET A 1 112 ? 11.821 -12.371 -17.039 1.00 78.00 112 MET A C 1
ATOM 932 O O . MET A 1 112 ? 12.485 -13.331 -17.416 1.00 78.00 112 MET A O 1
ATOM 936 N N . LEU A 1 113 ? 11.313 -11.483 -17.887 1.00 79.38 113 LEU A N 1
ATOM 937 C CA . LEU A 1 113 ? 11.607 -11.539 -19.316 1.00 79.38 113 LEU A CA 1
ATOM 938 C C . LEU A 1 113 ? 12.838 -10.698 -19.633 1.00 79.38 113 LEU A C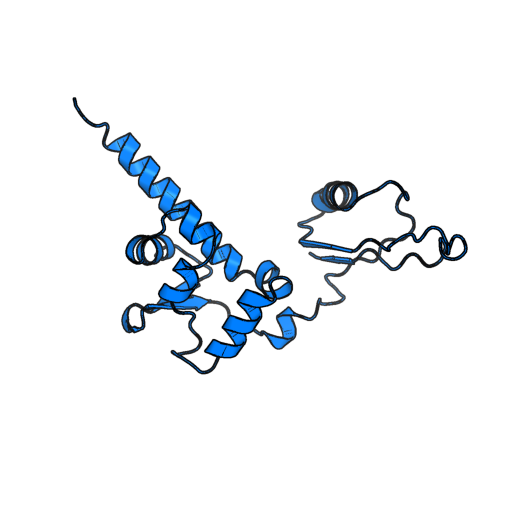 1
ATOM 940 O O . LEU A 1 113 ? 13.060 -9.668 -19.008 1.00 79.38 113 LEU A O 1
ATOM 944 N N . PHE A 1 114 ? 13.629 -11.161 -20.598 1.00 80.25 114 PHE A N 1
ATOM 945 C CA . PHE A 1 114 ? 14.808 -10.484 -21.124 1.00 80.25 114 PHE A CA 1
ATOM 946 C C . PHE A 1 114 ? 14.559 -10.219 -22.606 1.00 80.25 114 PHE A C 1
ATOM 948 O O . PHE A 1 114 ? 14.552 -11.149 -23.410 1.00 80.25 114 PHE A O 1
ATOM 955 N N . ILE A 1 115 ? 14.333 -8.959 -22.974 1.00 78.44 115 ILE A N 1
ATOM 956 C CA . ILE A 1 115 ? 13.994 -8.589 -24.354 1.00 78.44 115 ILE A CA 1
ATOM 957 C C . ILE A 1 115 ? 15.161 -7.821 -24.965 1.00 78.44 115 ILE A C 1
ATOM 959 O O . ILE A 1 115 ? 15.582 -6.796 -24.428 1.00 78.44 115 ILE A O 1
ATOM 963 N N . LYS A 1 116 ? 15.671 -8.327 -26.092 1.00 77.31 116 LYS A N 1
ATOM 964 C CA . LYS A 1 116 ? 16.679 -7.659 -26.924 1.00 77.31 116 LYS A CA 1
ATOM 965 C C . LYS A 1 116 ? 16.009 -6.899 -28.071 1.00 77.31 116 LYS A C 1
ATOM 967 O O . LYS A 1 116 ? 14.866 -7.179 -28.422 1.00 77.31 116 LYS A O 1
ATOM 972 N N . SER A 1 117 ? 16.746 -5.963 -28.666 1.00 77.06 117 SER A N 1
ATOM 973 C CA . SER A 1 117 ? 16.364 -5.280 -29.912 1.00 77.06 117 SER A CA 1
ATOM 974 C C . SER A 1 117 ? 15.057 -4.480 -29.849 1.00 77.06 117 SER A C 1
ATOM 976 O O . SER A 1 117 ? 14.314 -4.419 -30.828 1.00 77.06 117 SER A O 1
ATOM 978 N N . ILE A 1 118 ? 14.770 -3.823 -28.720 1.00 77.56 118 ILE A N 1
ATOM 979 C CA . ILE A 1 118 ? 13.704 -2.814 -28.703 1.00 77.56 118 ILE A CA 1
ATOM 980 C C . ILE A 1 118 ? 14.110 -1.571 -29.504 1.00 77.56 118 ILE A C 1
ATOM 982 O O . ILE A 1 118 ? 15.282 -1.183 -29.492 1.00 77.56 118 ILE A O 1
ATOM 986 N N . PRO A 1 119 ? 13.160 -0.891 -30.164 1.00 83.38 119 PRO A N 1
ATOM 987 C CA . PRO A 1 119 ? 13.453 0.377 -30.814 1.00 83.38 119 PRO A CA 1
ATOM 988 C C . PRO A 1 119 ? 13.995 1.401 -29.810 1.00 83.38 119 PRO A C 1
ATOM 990 O O . PRO A 1 119 ? 13.404 1.625 -28.757 1.00 83.38 119 PRO A O 1
ATOM 993 N N . THR A 1 120 ? 15.088 2.081 -30.156 1.00 76.12 120 THR A N 1
ATOM 994 C CA . THR A 1 120 ? 15.786 3.039 -29.271 1.00 76.12 120 THR A CA 1
ATOM 995 C C . THR A 1 120 ? 14.923 4.221 -28.824 1.00 76.12 120 THR A C 1
ATOM 997 O O . THR A 1 120 ? 15.185 4.823 -27.788 1.00 76.12 120 THR A O 1
ATOM 1000 N N . LYS A 1 121 ? 13.874 4.544 -29.589 1.00 81.62 121 LYS A N 1
ATOM 1001 C CA . LYS A 1 121 ? 12.886 5.583 -29.266 1.00 81.62 121 LYS A CA 1
ATOM 1002 C C . LYS A 1 121 ? 11.802 5.134 -28.277 1.00 81.62 121 LYS A C 1
ATOM 1004 O O . LYS A 1 121 ? 10.965 5.948 -27.897 1.00 81.62 121 LYS A O 1
ATOM 1009 N N . TRP A 1 122 ? 11.749 3.850 -27.915 1.00 83.69 122 TRP A N 1
ATOM 1010 C CA . TRP A 1 122 ? 10.711 3.328 -27.029 1.00 83.69 122 TRP A CA 1
ATOM 1011 C C . TRP A 1 122 ? 10.994 3.663 -25.572 1.00 83.69 122 TRP A C 1
ATOM 1013 O O . TRP A 1 122 ? 12.104 3.505 -25.071 1.00 83.69 122 TRP A O 1
ATOM 1023 N N . ASN A 1 123 ? 9.940 4.083 -24.881 1.00 82.38 123 ASN A N 1
ATOM 1024 C CA . ASN A 1 123 ? 9.954 4.331 -23.450 1.00 82.38 123 ASN A CA 1
ATOM 1025 C C . ASN A 1 123 ? 9.197 3.225 -22.689 1.00 82.38 123 ASN A C 1
ATOM 1027 O O . ASN A 1 123 ? 8.670 2.270 -23.266 1.00 82.38 123 ASN A O 1
ATOM 1031 N N . HIS A 1 124 ? 9.136 3.361 -21.363 1.00 82.56 124 HIS A N 1
ATOM 1032 C CA . HIS A 1 124 ? 8.501 2.386 -20.477 1.00 82.56 124 HIS A CA 1
ATOM 1033 C C . HIS A 1 124 ? 7.027 2.128 -20.835 1.00 82.56 124 HIS A C 1
ATOM 1035 O O . HIS A 1 124 ? 6.564 0.996 -20.703 1.00 82.56 124 HIS A O 1
ATOM 1041 N N . ASN A 1 125 ? 6.299 3.139 -21.324 1.00 85.62 125 ASN A N 1
ATOM 1042 C CA . ASN A 1 125 ? 4.887 3.007 -21.687 1.00 85.62 125 ASN A CA 1
ATOM 1043 C C . ASN A 1 125 ? 4.711 2.183 -22.962 1.00 85.62 125 ASN A C 1
ATOM 1045 O O . ASN A 1 125 ? 3.812 1.347 -23.014 1.00 85.62 125 ASN A O 1
ATOM 1049 N N . ASN A 1 126 ? 5.585 2.362 -23.961 1.00 90.88 126 ASN A N 1
ATOM 1050 C CA . ASN A 1 126 ? 5.549 1.543 -25.175 1.00 90.88 126 ASN A CA 1
ATOM 1051 C C . ASN A 1 126 ? 5.714 0.055 -24.836 1.00 90.88 126 ASN A C 1
ATOM 1053 O O . ASN A 1 126 ? 4.919 -0.772 -25.279 1.00 90.88 126 ASN A O 1
ATOM 1057 N N . VAL A 1 127 ? 6.697 -0.272 -23.991 1.00 86.31 127 VAL A N 1
ATOM 1058 C CA . VAL A 1 127 ? 6.961 -1.655 -23.568 1.00 86.31 127 VAL A CA 1
ATOM 1059 C C . VAL A 1 127 ? 5.812 -2.220 -22.732 1.00 86.31 127 VAL A C 1
ATOM 1061 O O . VAL A 1 127 ? 5.345 -3.324 -23.009 1.00 86.31 127 VAL A O 1
ATOM 1064 N N . LYS A 1 128 ? 5.320 -1.464 -21.737 1.00 85.69 128 LYS A N 1
ATOM 1065 C CA . LYS A 1 128 ? 4.174 -1.885 -20.915 1.00 85.69 128 LYS A CA 1
ATOM 1066 C C . LYS A 1 128 ? 2.927 -2.133 -21.756 1.00 85.69 128 LYS A C 1
ATOM 1068 O O . LYS A 1 128 ? 2.235 -3.107 -21.502 1.00 85.69 128 LYS A O 1
ATOM 1073 N N . SER A 1 129 ? 2.653 -1.283 -22.744 1.00 88.50 129 SER A N 1
ATOM 1074 C CA . SER A 1 129 ? 1.494 -1.433 -23.629 1.00 88.50 129 SER A CA 1
ATOM 1075 C C . SER A 1 129 ? 1.589 -2.703 -24.477 1.00 88.50 129 SER A C 1
ATOM 1077 O O . SER A 1 129 ? 0.645 -3.487 -24.523 1.00 88.50 129 SER A O 1
ATOM 1079 N N . LEU A 1 130 ? 2.755 -2.964 -25.081 1.00 89.00 130 LEU A N 1
ATOM 1080 C CA . LEU A 1 130 ? 2.965 -4.161 -25.894 1.00 89.00 130 LEU A CA 1
ATOM 1081 C C . LEU A 1 130 ? 2.816 -5.447 -25.072 1.00 89.00 130 LEU A C 1
ATOM 1083 O O . LEU A 1 130 ? 2.055 -6.339 -25.441 1.00 89.00 130 LEU A O 1
ATOM 1087 N N . LEU A 1 131 ? 3.550 -5.539 -23.964 1.00 87.56 131 LEU A N 1
ATOM 1088 C CA . LEU A 1 131 ? 3.596 -6.750 -23.145 1.00 87.56 131 LEU A CA 1
ATOM 1089 C C . LEU A 1 131 ? 2.356 -6.915 -22.267 1.00 87.56 131 LEU A C 1
ATOM 1091 O O . LEU A 1 131 ? 1.988 -8.040 -21.945 1.00 87.56 131 LEU A O 1
ATOM 1095 N N . GLY A 1 132 ? 1.670 -5.813 -21.956 1.00 87.06 132 GLY A N 1
ATOM 1096 C CA . GLY A 1 132 ? 0.401 -5.796 -21.232 1.00 87.06 132 GLY A CA 1
ATOM 1097 C C . GLY A 1 132 ? -0.676 -6.672 -21.874 1.00 87.06 132 GLY A C 1
ATOM 1098 O O . GLY A 1 132 ? -1.551 -7.177 -21.178 1.00 87.06 132 GLY A O 1
ATOM 1099 N N . ARG A 1 133 ? -0.580 -6.911 -23.190 1.00 89.00 133 ARG A N 1
ATOM 1100 C CA . ARG A 1 133 ? -1.475 -7.804 -23.944 1.00 89.00 133 ARG A CA 1
ATOM 1101 C C . ARG A 1 133 ? -1.310 -9.284 -23.582 1.00 89.00 133 ARG A C 1
ATOM 1103 O O . ARG A 1 133 ? -2.218 -10.062 -23.843 1.00 89.00 133 ARG A O 1
ATOM 1110 N N . PHE A 1 134 ? -0.171 -9.664 -23.004 1.00 85.69 134 PHE A N 1
ATOM 1111 C CA . PHE A 1 134 ? 0.158 -11.044 -22.629 1.00 85.69 134 PHE A CA 1
ATOM 1112 C C . PHE A 1 134 ? 0.102 -11.284 -21.115 1.00 85.69 134 PHE A C 1
ATOM 1114 O O . PHE A 1 134 ? 0.221 -12.419 -20.664 1.00 85.69 134 PHE A O 1
ATOM 1121 N N . GLY A 1 135 ? -0.069 -10.228 -20.320 1.00 82.06 135 GLY A N 1
ATOM 1122 C CA . GLY A 1 135 ? -0.129 -10.314 -18.869 1.00 82.06 135 GLY A CA 1
ATOM 1123 C C . GLY A 1 135 ? 0.192 -8.984 -18.200 1.00 82.06 135 GLY A C 1
ATOM 1124 O O . GLY A 1 135 ? 0.648 -8.030 -18.830 1.00 82.06 135 GLY A O 1
ATOM 1125 N N . LYS A 1 136 ? -0.041 -8.909 -16.890 1.00 80.25 136 LYS A N 1
ATOM 1126 C CA . LYS A 1 136 ? 0.271 -7.711 -16.109 1.00 80.25 136 LYS A CA 1
ATOM 1127 C C . LYS A 1 136 ? 1.783 -7.467 -16.106 1.00 80.25 136 LYS A C 1
ATOM 1129 O O . LYS A 1 136 ? 2.551 -8.344 -15.742 1.00 80.25 136 LYS A O 1
ATOM 1134 N N . VAL A 1 137 ? 2.203 -6.250 -16.454 1.00 81.88 137 VAL A N 1
ATOM 1135 C CA . VAL A 1 137 ? 3.611 -5.825 -16.392 1.00 81.88 137 VAL A CA 1
ATOM 1136 C C . VAL A 1 137 ? 3.799 -4.898 -15.197 1.00 81.88 137 VAL A C 1
ATOM 1138 O O . VAL A 1 137 ? 3.392 -3.735 -15.229 1.00 81.88 137 VAL A O 1
ATOM 1141 N N . SER A 1 138 ? 4.422 -5.397 -14.134 1.00 75.62 138 SER A N 1
ATOM 1142 C CA . SER A 1 138 ? 4.657 -4.619 -12.914 1.00 75.62 138 SER A CA 1
ATOM 1143 C C . SER A 1 138 ? 5.827 -3.641 -13.056 1.00 75.62 138 SER A C 1
ATOM 1145 O O . SER A 1 138 ? 5.678 -2.461 -12.731 1.00 75.62 138 SER A O 1
ATOM 1147 N N . VAL A 1 139 ? 6.954 -4.061 -13.640 1.00 75.25 139 VAL A N 1
ATOM 1148 C CA . VAL A 1 139 ? 8.123 -3.195 -13.889 1.00 75.25 139 VAL A CA 1
ATOM 1149 C C . VAL A 1 139 ? 8.676 -3.388 -15.281 1.00 75.25 139 VAL A C 1
ATOM 1151 O O . VAL A 1 139 ? 8.559 -4.462 -15.851 1.00 75.25 139 VAL A O 1
ATOM 1154 N N . VAL A 1 140 ? 9.262 -2.313 -15.802 1.00 81.25 140 VAL A N 1
ATOM 1155 C CA . VAL A 1 140 ? 10.105 -2.280 -16.994 1.00 81.25 140 VAL A CA 1
ATOM 1156 C C . VAL A 1 140 ? 11.398 -1.584 -16.572 1.00 81.25 140 VAL A C 1
ATOM 1158 O O . VAL A 1 140 ? 11.330 -0.526 -15.948 1.00 81.25 140 VAL A O 1
ATOM 1161 N N . LYS A 1 141 ? 12.563 -2.156 -16.883 1.00 76.56 141 LYS A N 1
ATOM 1162 C CA . LYS A 1 141 ? 13.852 -1.452 -16.782 1.00 76.56 141 LYS A CA 1
ATOM 1163 C C . LYS A 1 141 ? 14.4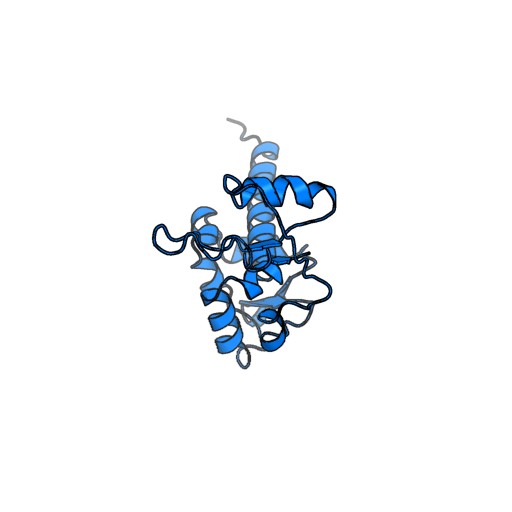04 -1.241 -18.180 1.00 76.56 141 LYS A C 1
ATOM 1165 O O . LYS A 1 141 ? 14.603 -2.215 -18.888 1.00 76.56 141 LYS A O 1
ATOM 1170 N N . LEU A 1 142 ? 14.637 0.008 -18.573 1.00 79.19 142 LEU A N 1
ATOM 1171 C CA . LEU A 1 142 ? 15.271 0.322 -19.852 1.00 79.19 142 LEU A CA 1
ATOM 1172 C C . LEU A 1 142 ? 16.748 0.691 -19.652 1.00 79.19 142 LEU A C 1
ATOM 1174 O O . LEU A 1 142 ? 17.046 1.485 -18.753 1.00 79.19 142 LEU A O 1
ATOM 1178 N N . PRO A 1 143 ? 17.666 0.159 -20.477 1.00 70.56 143 PRO A N 1
ATOM 1179 C CA . PRO A 1 143 ? 19.065 0.570 -20.460 1.00 70.56 143 PRO A CA 1
ATOM 1180 C C . PRO A 1 143 ? 19.209 2.062 -20.792 1.00 70.56 143 PRO A C 1
ATOM 1182 O O . PRO A 1 143 ? 18.535 2.594 -21.676 1.00 70.56 143 PRO A O 1
ATOM 1185 N N . LYS A 1 144 ? 20.097 2.757 -20.072 1.00 67.38 144 LYS A N 1
ATOM 1186 C CA . LYS A 1 144 ? 20.388 4.177 -20.312 1.00 67.38 144 LYS A CA 1
ATOM 1187 C C . LYS A 1 144 ? 21.354 4.314 -21.489 1.00 67.38 144 LYS A C 1
ATOM 1189 O O . LYS A 1 144 ? 22.478 3.822 -21.425 1.00 67.38 144 LYS A O 1
ATOM 1194 N N . ILE A 1 145 ? 20.934 5.010 -22.543 1.00 64.25 145 ILE A N 1
ATOM 1195 C CA . ILE A 1 145 ? 21.801 5.335 -23.682 1.00 64.25 145 ILE A CA 1
ATOM 1196 C C . ILE A 1 145 ? 22.536 6.645 -23.361 1.00 64.25 145 ILE A C 1
ATOM 1198 O O . ILE A 1 145 ? 21.940 7.720 -23.384 1.00 64.25 145 ILE A O 1
ATOM 1202 N N . ASN A 1 146 ? 23.833 6.567 -23.055 1.00 54.09 146 ASN A N 1
ATOM 1203 C CA . ASN A 1 146 ? 24.674 7.746 -22.822 1.00 54.09 146 ASN A CA 1
ATOM 1204 C C . ASN A 1 146 ? 25.318 8.204 -24.145 1.00 54.09 146 ASN A C 1
ATOM 1206 O O . ASN A 1 146 ? 25.876 7.381 -24.871 1.00 54.09 146 ASN A O 1
ATOM 1210 N N . LYS A 1 147 ? 25.302 9.516 -24.439 1.00 54.19 147 LYS A N 1
ATOM 1211 C CA . LYS A 1 147 ? 25.826 10.104 -25.697 1.00 54.19 147 LYS A CA 1
ATOM 1212 C C . LYS A 1 147 ? 27.312 9.807 -25.976 1.00 54.19 147 LYS A C 1
ATOM 1214 O O . LYS A 1 147 ? 27.720 9.847 -27.128 1.00 54.19 147 LYS A O 1
ATOM 1219 N N . SER A 1 148 ? 28.109 9.493 -24.954 1.00 54.41 148 SER A N 1
ATOM 1220 C CA . SER A 1 148 ? 29.540 9.173 -25.070 1.00 54.41 148 SER A CA 1
ATOM 1221 C C . SER A 1 148 ? 29.845 7.694 -25.346 1.00 54.41 148 SER A C 1
ATOM 1223 O O . SER A 1 148 ? 31.008 7.343 -25.516 1.00 54.41 148 SER A O 1
ATOM 1225 N N . ASN A 1 149 ? 28.836 6.815 -25.386 1.00 47.97 149 ASN A N 1
ATOM 1226 C CA . ASN A 1 149 ? 29.045 5.366 -25.424 1.00 47.97 149 ASN A CA 1
ATOM 1227 C C . ASN A 1 149 ? 28.270 4.679 -26.562 1.00 47.97 149 ASN A C 1
ATOM 1229 O O . ASN A 1 149 ? 27.594 3.669 -26.370 1.00 47.97 149 ASN A O 1
ATOM 1233 N N . THR A 1 150 ? 28.398 5.212 -27.778 1.00 46.62 150 THR A N 1
ATOM 1234 C CA . THR A 1 150 ? 27.777 4.697 -29.016 1.00 46.62 150 THR A CA 1
ATOM 1235 C C . THR A 1 150 ? 28.210 3.273 -29.391 1.00 46.62 150 THR A C 1
ATOM 1237 O O . THR A 1 150 ? 27.618 2.673 -30.283 1.00 46.62 150 THR A O 1
ATOM 1240 N N . ARG A 1 151 ? 29.214 2.700 -28.711 1.00 42.66 151 ARG A N 1
ATOM 1241 C CA . ARG A 1 151 ? 29.769 1.364 -28.993 1.00 42.66 151 ARG A CA 1
ATOM 1242 C C . ARG A 1 151 ? 29.098 0.208 -28.235 1.00 42.66 151 ARG A C 1
ATOM 1244 O O . ARG A 1 151 ? 29.415 -0.937 -28.525 1.00 42.66 151 ARG A O 1
ATOM 1251 N N . ARG A 1 152 ? 28.157 0.464 -27.314 1.00 39.28 152 ARG A N 1
ATOM 1252 C CA . ARG A 1 152 ? 27.417 -0.591 -26.574 1.00 39.28 152 ARG A CA 1
ATOM 1253 C C . ARG A 1 152 ? 25.925 -0.670 -26.913 1.00 39.28 152 ARG A C 1
ATOM 1255 O O . ARG A 1 152 ? 25.110 -1.027 -26.071 1.00 39.28 152 ARG A O 1
ATOM 1262 N N . LEU A 1 153 ? 25.545 -0.375 -28.157 1.00 44.38 153 LEU A N 1
ATOM 1263 C CA . LEU A 1 153 ? 24.190 -0.687 -28.647 1.00 44.38 153 LEU A CA 1
ATOM 1264 C C . LEU A 1 153 ? 23.951 -2.203 -28.821 1.00 44.38 153 LEU A C 1
ATOM 1266 O O . LEU A 1 153 ? 22.810 -2.622 -28.989 1.00 44.38 153 LEU A O 1
ATOM 1270 N N . VAL A 1 154 ? 25.008 -3.020 -28.735 1.00 42.12 154 VAL A N 1
ATOM 1271 C CA . VAL A 1 154 ? 24.970 -4.493 -28.800 1.00 42.12 154 VAL A CA 1
ATOM 1272 C C . VAL A 1 154 ? 24.771 -5.179 -27.441 1.00 42.12 154 VAL A C 1
ATOM 1274 O O . VAL A 1 154 ? 24.274 -6.301 -27.407 1.00 42.12 154 VAL A O 1
ATOM 1277 N N . ASP A 1 155 ? 25.031 -4.479 -26.332 1.00 40.56 155 ASP A N 1
ATOM 1278 C CA . ASP A 1 155 ? 24.917 -5.013 -24.964 1.00 40.56 155 ASP A CA 1
ATOM 1279 C C . ASP A 1 155 ? 23.823 -4.296 -24.165 1.00 40.56 155 ASP A C 1
ATOM 1281 O O . ASP A 1 155 ? 23.974 -4.040 -22.970 1.00 40.56 155 ASP A O 1
ATOM 1285 N N . LEU A 1 156 ? 22.731 -3.903 -24.831 1.00 44.00 156 LEU A N 1
ATOM 1286 C CA . LEU A 1 156 ? 21.598 -3.282 -24.151 1.00 44.00 156 LEU A CA 1
ATOM 1287 C C . LEU A 1 156 ? 21.086 -4.252 -23.088 1.00 44.00 156 LEU A C 1
ATOM 1289 O O . LEU A 1 156 ? 20.506 -5.296 -23.399 1.00 44.00 156 LEU A O 1
ATOM 1293 N N . GLU A 1 157 ? 21.374 -3.895 -21.835 1.00 45.94 157 GLU A N 1
ATOM 1294 C CA . GLU A 1 157 ? 20.983 -4.664 -20.672 1.00 45.94 157 GLU A CA 1
ATOM 1295 C C . GLU A 1 157 ? 19.493 -5.007 -20.761 1.00 45.94 157 GLU A C 1
ATOM 1297 O O . GLU A 1 157 ? 18.667 -4.189 -21.182 1.00 45.94 157 GLU A O 1
ATOM 1302 N N . PRO A 1 158 ? 19.150 -6.240 -20.396 1.00 47.16 158 PRO A N 1
ATOM 1303 C CA . PRO A 1 158 ? 17.849 -6.807 -20.663 1.00 47.16 158 PRO A CA 1
ATOM 1304 C C . PRO A 1 158 ? 16.731 -6.024 -19.997 1.00 47.16 158 PRO A C 1
ATOM 1306 O O . PRO A 1 158 ? 16.810 -5.632 -18.830 1.00 47.16 158 PRO A O 1
ATOM 1309 N N . ILE A 1 159 ? 15.645 -5.858 -20.747 1.00 53.25 159 ILE A N 1
ATOM 1310 C CA . ILE A 1 159 ? 14.451 -5.216 -20.226 1.00 53.25 159 ILE A CA 1
ATOM 1311 C C . ILE A 1 159 ? 13.781 -6.138 -19.241 1.00 53.25 159 ILE A C 1
ATOM 1313 O O . ILE A 1 159 ? 13.119 -7.086 -19.636 1.00 53.25 159 ILE A O 1
ATOM 1317 N N . LEU A 1 160 ? 13.918 -5.804 -17.969 1.00 52.28 160 LEU A N 1
ATOM 1318 C CA . LEU A 1 160 ? 13.292 -6.525 -16.885 1.00 52.28 160 LEU A CA 1
ATOM 1319 C C . LEU A 1 160 ? 11.779 -6.291 -16.887 1.00 52.28 160 LEU A C 1
ATOM 1321 O O . LEU A 1 160 ? 11.333 -5.265 -16.368 1.00 52.28 160 LEU A O 1
ATOM 1325 N N . CYS A 1 161 ? 11.011 -7.225 -17.447 1.00 51.66 161 CYS A N 1
ATOM 1326 C CA . CYS A 1 161 ? 9.552 -7.225 -17.346 1.00 51.66 161 CYS A CA 1
ATOM 1327 C C . CYS A 1 161 ? 9.082 -8.223 -16.298 1.00 51.66 161 CYS A C 1
ATOM 1329 O O . CYS A 1 161 ? 9.436 -9.397 -16.369 1.00 51.66 161 CYS A O 1
ATOM 1331 N N . LEU A 1 162 ? 8.325 -7.722 -15.322 1.00 52.41 162 LEU A N 1
ATOM 1332 C CA . LEU A 1 162 ? 7.924 -8.468 -14.131 1.00 52.41 162 LEU A CA 1
ATOM 1333 C C . LEU A 1 162 ? 6.433 -8.796 -14.151 1.00 52.41 162 LEU A C 1
ATOM 1335 O O . LEU A 1 162 ? 5.625 -7.868 -14.106 1.00 52.41 162 LEU A O 1
ATOM 1339 N N . GLY A 1 163 ? 6.092 -10.084 -14.199 1.00 46.91 163 GLY A N 1
ATOM 1340 C CA . GLY A 1 163 ? 4.713 -10.594 -14.115 1.00 46.91 163 GLY A CA 1
ATOM 1341 C C . GLY A 1 163 ? 4.134 -10.622 -12.705 1.00 46.91 163 GLY A C 1
ATOM 1342 O O . GLY A 1 163 ? 4.866 -11.012 -11.763 1.00 46.91 163 GLY A O 1
#

Secondary structure (DSSP, 8-state):
----HHHHHHHHHHHHHHHHHHHHHHTSHHHHHH-HHHHHHHHHGGGSGGGPEEHHHHHTSHHHHHTT--HHHHHHHHTT-SSEEEETTTTEEEESS---HHHHHSPPGGGEE------TT--HHHHHHHHHTTS------PPP--TT-GGGSS------EE-